Protein AF-A0AAN9EH07-F1 (afdb_monomer_lite)

Organism: Crotalaria pallida (NCBI:txid3830)

pLDDT: mean 83.97, std 10.01, range [44.19, 95.25]

Structure (mmCIF, N/CA/C/O backbone):
data_AF-A0AAN9EH07-F1
#
_entry.id   AF-A0AAN9EH07-F1
#
loop_
_atom_site.group_PDB
_atom_site.id
_atom_site.type_symbol
_atom_site.label_atom_id
_atom_site.label_alt_id
_atom_site.label_comp_id
_atom_site.label_asym_id
_atom_site.label_entity_id
_atom_site.label_seq_id
_atom_site.pdbx_PDB_ins_code
_atom_site.Cartn_x
_atom_site.Cartn_y
_atom_site.Cartn_z
_atom_site.occupancy
_atom_site.B_iso_or_equiv
_atom_site.auth_seq_id
_atom_site.auth_comp_id
_atom_site.auth_asym_id
_atom_site.auth_atom_id
_atom_site.pdbx_PDB_model_num
ATOM 1 N N . MET A 1 1 ? 13.421 -24.905 17.258 1.00 62.62 1 MET A N 1
ATOM 2 C CA . MET A 1 1 ? 14.626 -24.460 16.518 1.00 62.62 1 MET A CA 1
ATOM 3 C C . MET A 1 1 ? 14.348 -23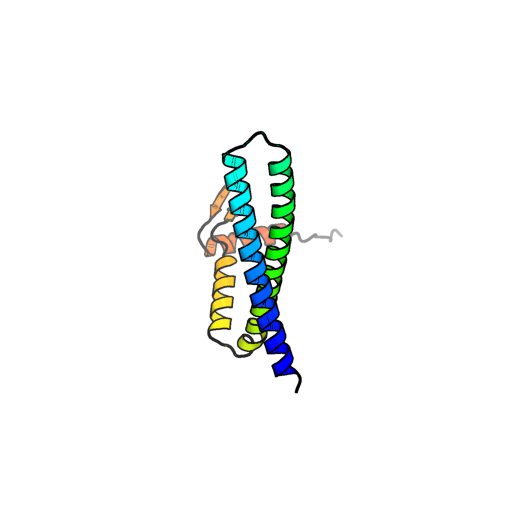.889 15.110 1.00 62.62 1 MET A C 1
ATOM 5 O O . MET A 1 1 ? 15.298 -23.597 14.405 1.00 62.62 1 MET A O 1
ATOM 9 N N . LEU A 1 2 ? 13.093 -23.605 14.712 1.00 70.88 2 LEU A N 1
ATOM 10 C CA . LEU A 1 2 ? 12.773 -23.083 13.361 1.00 70.88 2 LEU A CA 1
ATOM 11 C C . LEU A 1 2 ? 12.552 -21.559 13.276 1.00 70.88 2 LEU A C 1
ATOM 13 O O . LEU A 1 2 ? 12.548 -20.998 12.186 1.00 70.88 2 LEU A O 1
ATOM 17 N N . LYS A 1 3 ? 12.400 -20.856 14.408 1.00 71.44 3 LYS A N 1
ATOM 18 C CA . LYS A 1 3 ? 12.102 -19.409 14.411 1.00 71.44 3 LYS A CA 1
ATOM 19 C C . LYS A 1 3 ? 13.230 -18.543 13.829 1.00 71.44 3 LYS A C 1
ATOM 21 O O . LYS A 1 3 ? 12.945 -17.570 13.142 1.00 71.44 3 LYS A O 1
ATOM 26 N N . GLN A 1 4 ? 14.492 -18.880 14.101 1.00 73.62 4 GLN A N 1
ATOM 27 C CA . GLN A 1 4 ? 15.648 -18.088 13.653 1.00 73.62 4 GLN A CA 1
ATOM 28 C C . GLN A 1 4 ? 15.873 -18.175 12.127 1.00 73.62 4 GLN A C 1
ATOM 30 O O . GLN A 1 4 ? 15.953 -17.119 11.498 1.00 73.62 4 GLN A O 1
ATOM 35 N N . PRO A 1 5 ? 15.868 -19.372 11.501 1.00 75.31 5 PRO A N 1
ATOM 36 C CA . PRO A 1 5 ? 15.942 -19.496 10.043 1.00 75.31 5 PRO A CA 1
ATOM 37 C C . PRO A 1 5 ? 14.803 -18.772 9.315 1.00 75.31 5 PRO A C 1
ATOM 39 O O . PRO A 1 5 ? 15.046 -18.041 8.360 1.00 75.31 5 PRO A O 1
ATOM 42 N N . LEU A 1 6 ? 13.564 -18.903 9.803 1.00 67.44 6 LEU A N 1
ATOM 43 C CA . LEU A 1 6 ? 12.392 -18.265 9.191 1.00 67.44 6 LEU A CA 1
ATOM 44 C C . LEU A 1 6 ? 12.454 -16.732 9.260 1.00 67.44 6 LEU A C 1
ATOM 46 O O . LEU A 1 6 ? 12.083 -16.051 8.307 1.00 67.44 6 LEU A O 1
ATOM 50 N N . LYS A 1 7 ? 12.971 -16.176 10.362 1.00 73.31 7 LYS A N 1
ATOM 51 C CA . LYS A 1 7 ? 13.168 -14.728 10.506 1.00 73.31 7 LYS A CA 1
ATOM 52 C C . LYS A 1 7 ? 14.227 -14.198 9.534 1.00 73.31 7 LYS A C 1
ATOM 54 O O . LYS A 1 7 ? 14.053 -13.119 8.971 1.00 73.31 7 LYS A O 1
ATOM 59 N N . GLN A 1 8 ? 15.304 -14.955 9.322 1.00 72.00 8 GLN A N 1
ATOM 60 C CA . GLN A 1 8 ? 16.354 -14.603 8.363 1.00 72.00 8 GLN A CA 1
ATOM 61 C C . GLN A 1 8 ? 15.849 -14.668 6.918 1.00 72.00 8 GLN A C 1
ATOM 63 O O . GLN A 1 8 ? 16.121 -13.746 6.152 1.00 72.00 8 GLN A O 1
ATOM 68 N N . LEU A 1 9 ? 15.071 -15.697 6.568 1.00 70.69 9 LEU A N 1
ATOM 69 C CA . LEU A 1 9 ? 14.447 -15.828 5.247 1.00 70.69 9 LEU A CA 1
ATOM 70 C C . LEU A 1 9 ? 13.486 -14.667 4.962 1.00 70.69 9 LEU A C 1
ATOM 72 O O . LEU A 1 9 ? 13.663 -13.971 3.972 1.00 70.69 9 LEU A O 1
ATOM 76 N N . ASN A 1 10 ? 12.569 -14.359 5.883 1.00 71.88 10 ASN A N 1
ATOM 77 C CA . ASN A 1 10 ? 11.620 -13.248 5.726 1.00 71.88 10 ASN A CA 1
ATOM 78 C C . ASN A 1 10 ? 12.324 -11.873 5.652 1.00 71.88 10 ASN A C 1
ATOM 80 O O . ASN A 1 10 ? 11.917 -10.973 4.915 1.00 71.88 10 ASN A O 1
ATOM 84 N N . SER A 1 11 ? 13.419 -11.686 6.399 1.00 75.25 11 SER A N 1
ATOM 85 C CA . SER A 1 11 ? 14.218 -10.460 6.292 1.00 75.25 11 SER A CA 1
ATOM 86 C C . SER A 1 11 ? 14.872 -10.321 4.919 1.00 75.25 11 SER A C 1
ATOM 88 O O . SER A 1 11 ? 14.876 -9.216 4.381 1.00 75.25 11 SER A O 1
ATOM 90 N N . ARG A 1 12 ? 15.423 -11.411 4.371 1.00 79.81 12 ARG A N 1
ATOM 91 C CA . ARG A 1 12 ? 16.052 -11.419 3.044 1.00 79.81 12 ARG A CA 1
ATOM 92 C C . ARG A 1 12 ? 15.016 -11.200 1.949 1.00 79.81 12 ARG A C 1
ATOM 94 O O . ARG A 1 12 ? 15.133 -10.224 1.227 1.00 79.81 12 ARG A O 1
ATOM 101 N N . GLU A 1 13 ? 13.934 -11.975 1.939 1.00 78.50 13 GLU A N 1
ATOM 102 C CA . GLU A 1 13 ? 12.853 -11.851 0.950 1.00 78.50 13 GLU A CA 1
ATOM 103 C C . GLU A 1 13 ? 12.252 -10.441 0.891 1.00 78.50 13 GLU A C 1
ATOM 105 O O . GLU A 1 13 ? 11.971 -9.920 -0.187 1.00 78.50 13 GLU A O 1
ATOM 110 N N . TYR A 1 14 ? 12.076 -9.786 2.043 1.00 81.31 14 TYR A N 1
ATOM 111 C CA . TYR A 1 14 ? 11.604 -8.404 2.071 1.00 81.31 14 TYR A CA 1
ATOM 112 C C . TYR A 1 14 ? 12.616 -7.423 1.477 1.00 81.31 14 TYR A C 1
ATOM 114 O O . TYR A 1 14 ? 12.232 -6.564 0.686 1.00 81.31 14 TYR A O 1
ATOM 122 N N . VAL A 1 15 ? 13.888 -7.525 1.872 1.00 83.44 15 VAL A N 1
ATOM 123 C CA . VAL A 1 15 ? 14.951 -6.656 1.349 1.00 83.44 15 VAL A CA 1
ATOM 124 C C . VAL A 1 15 ? 15.093 -6.856 -0.157 1.00 83.44 15 VAL A C 1
ATOM 126 O O . VAL A 1 15 ? 15.127 -5.878 -0.897 1.00 83.44 15 VAL A O 1
ATOM 129 N N . ASP A 1 16 ? 15.061 -8.101 -0.618 1.00 86.00 16 ASP A N 1
ATOM 130 C CA . ASP A 1 16 ? 15.147 -8.457 -2.030 1.00 86.00 16 ASP A CA 1
ATOM 131 C C . ASP A 1 16 ? 13.944 -7.916 -2.817 1.00 86.00 16 ASP A C 1
ATOM 133 O O . ASP A 1 16 ? 14.122 -7.302 -3.868 1.00 86.00 16 ASP A O 1
ATOM 137 N N . SER A 1 17 ? 12.722 -8.036 -2.281 1.00 83.81 17 SER A N 1
ATOM 138 C CA . SER A 1 17 ? 11.521 -7.495 -2.931 1.00 83.81 17 SER A CA 1
ATOM 139 C C . SER A 1 17 ? 11.534 -5.967 -3.021 1.00 83.81 17 SER A C 1
ATOM 141 O O . SER A 1 17 ? 11.081 -5.426 -4.029 1.00 83.81 17 SER A O 1
ATOM 143 N N . VAL A 1 18 ? 12.019 -5.268 -1.990 1.00 86.50 18 VAL A N 1
ATOM 144 C CA . VAL A 1 18 ? 12.125 -3.799 -1.994 1.00 86.50 18 VAL A CA 1
ATOM 145 C C . VAL A 1 18 ? 13.225 -3.341 -2.951 1.00 86.50 18 VAL A C 1
ATOM 147 O O . VAL A 1 18 ? 13.018 -2.404 -3.719 1.00 86.50 18 VAL A O 1
ATOM 150 N N . ASN A 1 19 ? 14.371 -4.022 -2.960 1.00 88.62 19 ASN A N 1
ATOM 151 C CA . ASN A 1 19 ? 15.455 -3.729 -3.895 1.00 88.62 19 ASN A CA 1
ATOM 152 C C . ASN A 1 19 ? 15.001 -3.932 -5.345 1.00 88.62 19 ASN A C 1
ATOM 154 O O . ASN A 1 19 ? 15.253 -3.080 -6.193 1.00 88.62 19 ASN A O 1
ATOM 158 N N . GLN A 1 20 ? 14.276 -5.018 -5.627 1.00 88.12 20 GLN A N 1
ATOM 159 C CA . GLN A 1 20 ? 13.736 -5.292 -6.956 1.00 88.12 20 GLN A CA 1
ATOM 160 C C . GLN A 1 20 ? 12.724 -4.224 -7.401 1.00 88.12 20 GLN A C 1
ATOM 162 O O . GLN A 1 20 ? 12.778 -3.773 -8.543 1.00 88.12 20 GLN A O 1
ATOM 167 N N . GLU A 1 21 ? 11.825 -3.789 -6.513 1.00 91.94 21 GLU A N 1
ATOM 168 C CA . GLU A 1 21 ? 10.897 -2.683 -6.788 1.00 91.94 21 GLU A CA 1
ATOM 169 C C . GLU A 1 21 ? 11.654 -1.394 -7.145 1.00 91.94 21 GLU A C 1
ATOM 171 O O . GLU A 1 21 ? 11.343 -0.746 -8.144 1.00 91.94 21 GLU A O 1
ATOM 176 N N . GLN A 1 22 ? 12.678 -1.040 -6.363 1.00 90.69 22 GLN A N 1
ATOM 177 C CA . GLN A 1 22 ? 13.476 0.166 -6.589 1.00 90.69 22 GLN A CA 1
ATOM 178 C C . GLN A 1 22 ? 14.263 0.120 -7.900 1.00 90.69 22 GLN A C 1
ATOM 180 O O . GLN A 1 22 ? 14.371 1.141 -8.578 1.00 90.69 22 GLN A O 1
ATOM 185 N N . LEU A 1 23 ? 14.813 -1.041 -8.262 1.00 92.88 23 LEU A N 1
ATOM 186 C CA . LEU A 1 23 ? 15.510 -1.230 -9.534 1.00 92.88 23 LEU A CA 1
ATOM 187 C C . LEU A 1 23 ? 14.552 -1.047 -10.714 1.00 92.88 23 LEU A C 1
ATOM 189 O O . LEU A 1 23 ? 14.813 -0.217 -11.580 1.00 92.88 23 LEU A O 1
ATOM 193 N N . LEU A 1 24 ? 13.405 -1.732 -10.694 1.00 93.12 24 LEU A N 1
ATOM 194 C CA . LEU A 1 24 ? 12.394 -1.622 -11.751 1.00 93.12 24 LEU A CA 1
ATOM 195 C C . LEU A 1 24 ? 11.841 -0.201 -11.877 1.00 93.12 24 LEU A C 1
ATOM 197 O O . LEU A 1 24 ? 11.566 0.259 -12.981 1.00 93.12 24 LEU A O 1
ATOM 201 N N . ARG A 1 25 ? 11.709 0.519 -10.758 1.00 93.38 25 ARG A N 1
ATOM 202 C CA . ARG A 1 25 ? 11.314 1.928 -10.774 1.00 93.38 25 ARG A CA 1
ATOM 203 C C . ARG A 1 25 ? 12.342 2.797 -11.497 1.00 93.38 25 ARG A C 1
ATOM 205 O O . ARG A 1 25 ? 11.959 3.583 -12.352 1.00 93.38 25 ARG A O 1
ATOM 212 N N . LYS A 1 26 ? 13.633 2.632 -11.190 1.00 94.69 26 LYS A N 1
ATOM 213 C CA . LYS A 1 26 ? 14.710 3.376 -11.866 1.00 94.69 26 LYS A CA 1
ATOM 214 C C . LYS A 1 26 ? 14.755 3.081 -13.366 1.00 94.69 26 LYS A C 1
ATOM 216 O O . LYS A 1 26 ? 14.972 3.992 -14.157 1.00 94.69 26 LYS A O 1
ATOM 221 N N . GLU A 1 27 ? 14.546 1.826 -13.755 1.00 92.75 27 GLU A N 1
ATOM 222 C CA . GLU A 1 27 ? 14.477 1.431 -15.167 1.00 92.75 27 GLU A CA 1
ATOM 223 C C . GLU A 1 27 ? 13.266 2.047 -15.877 1.00 92.75 27 GLU A C 1
ATOM 225 O O . GLU A 1 27 ? 13.393 2.527 -17.003 1.00 92.75 27 GLU A O 1
ATOM 230 N N . LEU A 1 28 ? 12.105 2.088 -15.216 1.00 93.94 28 LEU A N 1
ATOM 231 C CA . LEU A 1 28 ? 10.910 2.739 -15.747 1.00 93.94 28 LEU A CA 1
ATOM 232 C C . LEU A 1 28 ? 11.115 4.254 -15.903 1.00 93.94 28 LEU A C 1
ATOM 234 O O . LEU A 1 28 ? 10.789 4.799 -16.953 1.00 93.94 28 LEU A O 1
ATOM 238 N N . ASP A 1 29 ? 11.710 4.913 -14.904 1.00 94.50 29 ASP A N 1
ATOM 239 C CA . ASP A 1 29 ? 12.040 6.343 -14.953 1.00 94.50 29 ASP A CA 1
ATOM 240 C C . ASP A 1 29 ? 12.989 6.650 -16.128 1.00 94.50 29 ASP A C 1
ATOM 242 O O . ASP A 1 29 ? 12.817 7.644 -16.838 1.00 94.50 29 ASP A O 1
ATOM 246 N N . TYR A 1 30 ? 13.959 5.763 -16.380 1.00 94.44 30 TYR A N 1
ATOM 247 C CA . TYR A 1 30 ? 14.850 5.865 -17.533 1.00 94.44 30 TYR A CA 1
ATOM 248 C C . TYR A 1 30 ? 14.084 5.744 -18.859 1.00 94.44 30 TYR A C 1
ATOM 250 O O . TYR A 1 30 ? 14.207 6.620 -19.714 1.00 94.44 30 TYR A O 1
ATOM 258 N N . ILE A 1 31 ? 13.238 4.724 -19.027 1.00 91.88 31 ILE A N 1
ATOM 259 C CA . ILE A 1 31 ? 12.438 4.556 -20.254 1.00 91.88 31 ILE A CA 1
ATOM 260 C C . ILE A 1 31 ? 11.504 5.751 -20.474 1.00 91.88 31 ILE A C 1
ATOM 262 O O . ILE A 1 31 ? 11.380 6.227 -21.602 1.00 91.88 31 ILE A O 1
ATOM 266 N N . GLN A 1 32 ? 10.902 6.283 -19.410 1.00 91.19 32 GLN A N 1
ATOM 267 C CA . GLN A 1 32 ? 10.059 7.472 -19.499 1.00 91.19 32 GLN A CA 1
ATOM 268 C C . GLN A 1 32 ? 10.847 8.687 -20.000 1.00 91.19 32 GLN A C 1
ATOM 270 O O . GLN A 1 32 ? 10.344 9.467 -20.811 1.00 91.19 32 GLN A O 1
ATOM 275 N N . SER A 1 33 ? 12.095 8.841 -19.546 1.00 93.88 33 SER A N 1
ATOM 276 C CA . SER A 1 33 ? 12.982 9.901 -20.026 1.00 93.88 33 SER A CA 1
ATOM 277 C C . SER A 1 33 ? 13.314 9.749 -21.516 1.00 93.88 33 SER A C 1
ATOM 279 O O . SER A 1 33 ? 13.288 10.738 -22.244 1.00 93.88 33 SER A O 1
ATOM 281 N N . GLU A 1 34 ? 13.508 8.519 -22.000 1.00 92.12 34 GLU A N 1
ATOM 282 C CA . GLU A 1 34 ? 13.739 8.230 -23.421 1.00 92.12 34 GLU A CA 1
ATOM 283 C C . GLU A 1 34 ? 12.488 8.495 -24.278 1.00 92.12 34 GLU A C 1
ATOM 285 O O . GLU A 1 34 ? 12.594 9.037 -25.379 1.00 92.12 34 GLU A O 1
ATOM 290 N N . ILE A 1 35 ? 11.288 8.190 -23.769 1.00 91.19 35 ILE A N 1
ATOM 291 C CA . ILE A 1 35 ? 10.017 8.503 -24.450 1.00 91.19 35 ILE A CA 1
ATOM 292 C C . ILE A 1 35 ? 9.821 10.010 -24.587 1.00 91.19 35 ILE A C 1
ATOM 294 O O . ILE A 1 35 ? 9.410 10.472 -25.650 1.00 91.19 35 ILE A O 1
ATOM 298 N N . ASN A 1 36 ? 10.170 10.790 -23.561 1.00 91.19 36 ASN A N 1
ATOM 299 C CA . ASN A 1 36 ? 10.102 12.251 -23.639 1.00 91.19 36 ASN A CA 1
ATOM 300 C C . ASN A 1 36 ? 10.993 12.810 -24.764 1.00 91.19 36 ASN A C 1
ATOM 302 O O . ASN A 1 36 ? 10.658 13.833 -25.358 1.00 91.19 36 ASN A O 1
ATOM 306 N N . LEU A 1 37 ? 12.106 12.135 -25.078 1.00 90.94 37 LEU A N 1
ATOM 307 C CA . LEU A 1 37 ? 13.004 12.498 -26.179 1.00 90.94 37 LEU A CA 1
ATOM 308 C C . LEU A 1 37 ? 12.511 11.986 -27.541 1.00 90.94 37 LEU A C 1
ATOM 310 O O . LEU A 1 37 ? 12.790 12.610 -28.566 1.00 90.94 37 LEU A O 1
ATOM 314 N N . ARG A 1 38 ? 11.795 10.854 -27.577 1.00 91.44 38 ARG A N 1
ATOM 315 C CA . ARG A 1 38 ? 11.294 10.215 -28.809 1.00 91.44 38 ARG A CA 1
ATOM 316 C C . ARG A 1 38 ? 9.822 9.782 -28.676 1.00 91.44 38 ARG A C 1
ATOM 318 O O . ARG A 1 38 ? 9.531 8.584 -28.666 1.00 91.44 38 ARG A O 1
ATOM 325 N N . PRO A 1 39 ? 8.865 10.730 -28.670 1.00 87.81 39 PRO A N 1
ATOM 326 C CA . PRO A 1 39 ? 7.466 10.444 -28.326 1.00 87.81 39 PRO A CA 1
ATOM 327 C C . PRO A 1 39 ? 6.683 9.650 -29.376 1.00 87.81 39 PRO A C 1
ATOM 329 O O . PRO A 1 39 ? 5.554 9.250 -29.121 1.00 87.81 39 PRO A O 1
ATOM 332 N N . GLN A 1 40 ? 7.234 9.443 -30.573 1.00 91.50 40 GLN A N 1
ATOM 333 C CA . GLN A 1 40 ? 6.571 8.687 -31.641 1.00 91.50 40 GLN A CA 1
ATOM 334 C C . GLN A 1 40 ? 7.168 7.294 -31.860 1.00 91.50 40 GLN A C 1
ATOM 336 O O . GLN A 1 40 ? 6.735 6.598 -32.771 1.00 91.50 40 GLN A O 1
ATOM 341 N N . ASP A 1 41 ? 8.150 6.868 -31.056 1.00 92.44 41 ASP A N 1
ATOM 342 C CA . ASP A 1 41 ? 8.767 5.549 -31.210 1.00 92.44 41 ASP A CA 1
ATOM 343 C C . ASP A 1 41 ? 7.867 4.452 -30.603 1.00 92.44 41 ASP A C 1
ATOM 345 O O . ASP A 1 41 ? 7.781 4.332 -29.374 1.00 92.44 41 ASP A O 1
ATOM 349 N N . PRO A 1 42 ? 7.199 3.613 -31.417 1.00 89.62 42 PRO A N 1
ATOM 350 C CA . PRO A 1 42 ? 6.283 2.596 -30.908 1.00 89.62 42 PRO A CA 1
ATOM 351 C C . PRO A 1 42 ? 6.999 1.501 -30.101 1.00 89.62 42 PRO A C 1
ATOM 353 O O . PRO A 1 42 ? 6.379 0.865 -29.248 1.00 89.62 42 PRO A O 1
ATOM 356 N N . ILE A 1 43 ? 8.300 1.285 -30.327 1.00 92.88 43 ILE A N 1
ATOM 357 C CA . ILE A 1 43 ? 9.088 0.270 -29.619 1.00 92.88 43 ILE A CA 1
ATOM 358 C C . ILE A 1 43 ? 9.331 0.714 -28.176 1.00 92.88 43 ILE A C 1
ATOM 360 O O . ILE A 1 43 ? 9.238 -0.107 -27.261 1.00 92.88 43 ILE A O 1
ATOM 364 N N . LEU A 1 44 ? 9.606 2.004 -27.951 1.00 90.00 44 LEU A N 1
ATOM 365 C CA . LEU A 1 44 ? 9.773 2.554 -26.603 1.00 90.00 44 LEU A CA 1
ATOM 366 C C . LEU A 1 44 ? 8.479 2.452 -25.789 1.00 90.00 44 LEU A C 1
ATOM 368 O O . LEU A 1 44 ? 8.520 1.981 -24.657 1.00 90.00 44 LEU A O 1
ATOM 372 N N . HIS A 1 45 ? 7.331 2.772 -26.389 1.00 89.75 45 HIS A N 1
ATOM 373 C CA . HIS A 1 45 ? 6.027 2.641 -25.726 1.00 89.75 45 HIS A CA 1
ATOM 374 C C . HIS A 1 45 ? 5.680 1.184 -25.392 1.00 89.75 45 HIS A C 1
ATOM 376 O O . HIS A 1 45 ? 5.084 0.902 -24.352 1.00 89.75 45 HIS A O 1
ATOM 382 N N . GLN A 1 46 ? 6.053 0.227 -26.249 1.00 93.44 46 GLN A N 1
ATOM 383 C CA . GLN A 1 46 ? 5.858 -1.189 -25.937 1.00 93.44 46 GLN A CA 1
ATOM 384 C C . GLN A 1 46 ? 6.754 -1.635 -24.772 1.00 93.44 46 GLN A C 1
ATOM 386 O O . GLN A 1 46 ? 6.282 -2.303 -23.852 1.00 93.44 46 GLN A O 1
ATOM 391 N N . LYS A 1 47 ? 8.028 -1.218 -24.770 1.00 91.94 47 LYS A N 1
ATOM 392 C CA . LYS A 1 47 ? 8.962 -1.492 -23.666 1.00 91.94 47 LYS A CA 1
ATOM 393 C C . LYS A 1 47 ? 8.497 -0.881 -22.346 1.00 91.94 47 LYS A C 1
ATOM 395 O O . LYS A 1 47 ? 8.617 -1.530 -21.310 1.00 91.94 47 LYS A O 1
ATOM 400 N N . GLU A 1 48 ? 7.957 0.334 -22.381 1.00 93.31 48 GLU A N 1
ATOM 401 C CA . GLU A 1 48 ? 7.383 1.012 -21.218 1.00 93.31 48 GLU A CA 1
ATOM 402 C C . GLU A 1 48 ? 6.225 0.210 -20.634 1.00 93.31 48 GLU A C 1
ATOM 404 O O . GLU A 1 48 ? 6.241 -0.093 -19.444 1.00 93.31 48 GLU A O 1
ATOM 409 N N . LYS A 1 49 ? 5.263 -0.210 -21.466 1.00 93.69 49 LYS A N 1
ATOM 410 C CA . LYS A 1 49 ? 4.140 -1.046 -21.019 1.00 93.69 49 LYS A CA 1
ATOM 411 C C . LYS A 1 49 ? 4.631 -2.321 -20.342 1.00 93.69 49 LYS A C 1
ATOM 413 O O . LYS A 1 49 ? 4.201 -2.628 -19.230 1.00 93.69 49 LYS A O 1
ATOM 418 N N . ASP A 1 50 ? 5.553 -3.040 -20.977 1.00 94.12 50 ASP A N 1
ATOM 419 C CA . ASP A 1 50 ? 6.088 -4.291 -20.436 1.00 94.12 50 ASP A CA 1
ATOM 420 C C . ASP A 1 50 ? 6.822 -4.071 -19.102 1.00 94.12 50 ASP A C 1
ATOM 422 O O . ASP A 1 50 ? 6.635 -4.845 -18.157 1.00 94.12 50 ASP A O 1
ATOM 426 N N . MET A 1 51 ? 7.627 -3.007 -18.990 1.00 92.62 51 MET A N 1
ATOM 427 C CA . MET A 1 51 ? 8.291 -2.647 -17.733 1.00 92.62 51 MET A CA 1
ATOM 428 C C . MET A 1 51 ? 7.306 -2.217 -16.657 1.00 92.62 51 MET A C 1
ATOM 430 O O . MET A 1 51 ? 7.424 -2.655 -15.512 1.00 92.62 51 MET A O 1
ATOM 434 N N . TYR A 1 52 ? 6.299 -1.431 -17.016 1.00 93.88 52 TYR A N 1
ATOM 435 C CA . TYR A 1 52 ? 5.260 -0.991 -16.100 1.00 93.88 52 TYR A CA 1
ATOM 436 C C . TYR A 1 52 ? 4.510 -2.184 -15.497 1.00 93.88 52 TYR A C 1
ATOM 438 O O . TYR A 1 52 ? 4.330 -2.252 -14.280 1.00 93.88 52 TYR A O 1
ATOM 446 N N . PHE A 1 53 ? 4.164 -3.194 -16.303 1.00 95.25 53 PHE A N 1
ATOM 447 C CA . PHE A 1 53 ? 3.563 -4.432 -15.795 1.00 95.25 53 PHE A CA 1
ATOM 448 C C . PHE A 1 53 ? 4.471 -5.172 -14.805 1.00 95.25 53 PHE A C 1
ATOM 450 O O . PHE A 1 53 ? 3.998 -5.658 -13.771 1.00 95.25 53 PHE A O 1
ATOM 457 N N . ARG A 1 54 ? 5.779 -5.253 -15.079 1.00 93.19 54 ARG A N 1
ATOM 458 C CA . ARG A 1 54 ? 6.746 -5.882 -14.160 1.00 93.19 54 ARG A CA 1
ATOM 459 C C . ARG A 1 54 ? 6.884 -5.099 -12.860 1.00 93.19 54 ARG A C 1
ATOM 461 O O . ARG A 1 54 ? 6.876 -5.708 -11.789 1.00 93.19 54 ARG A O 1
ATOM 468 N N . TYR A 1 55 ? 6.952 -3.773 -12.947 1.00 94.00 55 TYR A N 1
ATOM 469 C CA . TYR A 1 55 ? 6.987 -2.885 -11.791 1.00 94.00 55 TYR A CA 1
ATOM 470 C C . TYR A 1 55 ? 5.737 -3.056 -10.923 1.00 94.00 55 TYR A C 1
ATOM 472 O O . TYR A 1 55 ? 5.856 -3.316 -9.727 1.00 94.00 55 TYR A O 1
ATOM 480 N N . LEU A 1 56 ? 4.5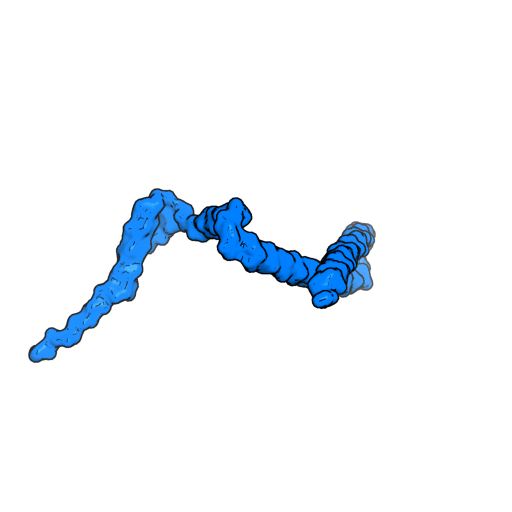39 -3.027 -11.518 1.00 94.19 56 LEU A N 1
ATOM 481 C CA . LEU A 1 56 ? 3.287 -3.247 -10.789 1.00 94.19 56 LEU A CA 1
ATOM 482 C C . LEU A 1 56 ? 3.253 -4.607 -10.088 1.00 94.19 56 LEU A C 1
ATOM 484 O O . LEU A 1 56 ? 2.778 -4.713 -8.956 1.00 94.19 56 LEU A O 1
ATOM 488 N N . LYS A 1 57 ? 3.768 -5.661 -10.730 1.00 93.81 57 LYS A N 1
ATOM 489 C CA . LYS A 1 57 ? 3.869 -6.985 -10.107 1.00 93.81 57 LYS A CA 1
ATOM 490 C C . LYS A 1 57 ? 4.792 -6.965 -8.883 1.00 93.81 57 LYS A C 1
ATOM 492 O O . LYS A 1 57 ? 4.422 -7.516 -7.846 1.00 93.81 57 LYS A O 1
ATOM 497 N N . ALA A 1 58 ? 5.958 -6.324 -8.983 1.00 91.50 58 ALA A N 1
ATOM 498 C CA . ALA A 1 58 ? 6.899 -6.192 -7.870 1.00 91.50 58 ALA A CA 1
ATOM 499 C C . ALA A 1 58 ? 6.322 -5.348 -6.721 1.00 91.50 58 ALA A C 1
ATOM 501 O O . ALA A 1 58 ? 6.409 -5.755 -5.564 1.00 91.50 58 ALA A O 1
ATOM 502 N N . LEU A 1 59 ? 5.649 -4.241 -7.043 1.00 90.88 59 LEU A N 1
ATOM 503 C CA . LEU A 1 59 ? 4.966 -3.379 -6.080 1.00 90.88 59 LEU A CA 1
ATOM 504 C C . LEU A 1 59 ? 3.848 -4.126 -5.339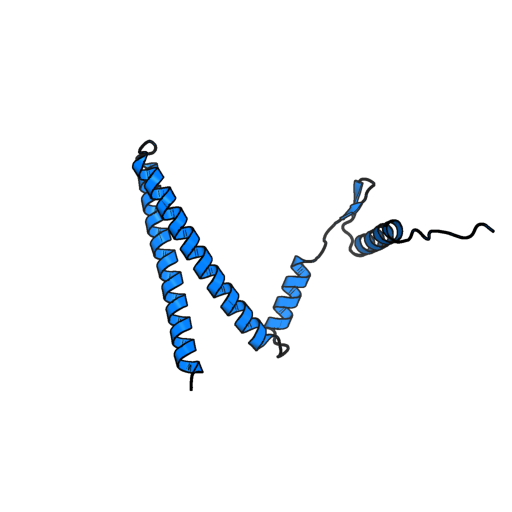 1.00 90.88 59 LEU A C 1
ATOM 506 O O . LEU A 1 59 ? 3.730 -4.055 -4.119 1.00 90.88 59 LEU A O 1
ATOM 510 N N . ASN A 1 60 ? 3.030 -4.897 -6.056 1.00 92.19 60 ASN A N 1
ATOM 511 C CA . ASN A 1 60 ? 1.993 -5.713 -5.423 1.00 92.19 60 ASN A CA 1
ATOM 512 C C . ASN A 1 60 ? 2.591 -6.750 -4.460 1.00 92.19 60 ASN A C 1
ATOM 514 O O . ASN A 1 60 ? 2.029 -6.990 -3.387 1.00 92.19 60 ASN A O 1
ATOM 518 N N . ASN A 1 61 ? 3.740 -7.333 -4.811 1.00 89.12 61 ASN A N 1
ATOM 519 C CA . ASN A 1 61 ? 4.459 -8.244 -3.929 1.00 89.12 61 ASN A CA 1
ATOM 520 C C . ASN A 1 61 ? 4.985 -7.531 -2.673 1.00 89.12 61 ASN A C 1
ATOM 522 O O . ASN A 1 61 ? 4.729 -7.998 -1.561 1.00 89.12 61 ASN A O 1
ATOM 526 N N . SER A 1 62 ? 5.639 -6.372 -2.821 1.00 88.31 62 SER A N 1
ATOM 527 C CA . SER A 1 62 ? 6.166 -5.607 -1.682 1.00 88.31 62 SER A CA 1
ATOM 528 C C . SER A 1 62 ? 5.043 -5.172 -0.731 1.00 88.31 62 SER A C 1
ATOM 530 O O . SER A 1 62 ? 5.139 -5.370 0.484 1.00 88.31 62 SER A O 1
ATOM 532 N N . ILE A 1 63 ? 3.911 -4.709 -1.274 1.00 88.31 63 ILE A N 1
ATOM 533 C CA . ILE A 1 63 ? 2.698 -4.387 -0.509 1.00 88.31 63 ILE A CA 1
ATOM 534 C C . ILE A 1 63 ? 2.158 -5.615 0.234 1.00 88.31 63 ILE A C 1
ATOM 536 O O . ILE A 1 63 ? 1.757 -5.502 1.396 1.00 88.31 63 ILE A O 1
ATOM 540 N N . SER A 1 64 ? 2.118 -6.786 -0.407 1.00 88.81 64 SER A N 1
ATOM 541 C CA . SER A 1 64 ? 1.652 -8.026 0.226 1.00 88.81 64 SER A CA 1
ATOM 542 C C . SER A 1 64 ? 2.511 -8.392 1.441 1.00 88.81 64 SER A C 1
ATOM 544 O O . SER A 1 64 ? 1.979 -8.632 2.528 1.00 88.81 64 SER A O 1
ATOM 546 N N . ILE A 1 65 ? 3.838 -8.329 1.300 1.00 87.56 65 ILE A N 1
ATOM 547 C CA . ILE A 1 65 ? 4.779 -8.596 2.396 1.00 87.56 65 ILE A CA 1
ATOM 548 C C . ILE A 1 65 ? 4.595 -7.575 3.529 1.00 87.56 65 ILE A C 1
ATOM 550 O O . ILE A 1 65 ? 4.550 -7.941 4.706 1.00 87.56 65 ILE A O 1
ATOM 554 N N . LEU A 1 66 ? 4.424 -6.289 3.202 1.00 85.88 66 LEU A N 1
ATOM 555 C CA . LEU A 1 66 ? 4.154 -5.246 4.197 1.00 85.88 66 LEU A CA 1
ATOM 556 C C . LEU A 1 66 ? 2.857 -5.510 4.972 1.00 85.88 66 LEU A C 1
ATOM 558 O O . LEU A 1 66 ? 2.839 -5.381 6.199 1.00 85.88 66 LEU A O 1
ATOM 562 N N . LYS A 1 67 ? 1.788 -5.932 4.286 1.00 86.44 67 LYS A N 1
ATOM 563 C CA . LYS A 1 67 ? 0.520 -6.319 4.926 1.00 86.44 67 LYS A CA 1
ATOM 564 C C . LYS A 1 67 ? 0.705 -7.503 5.874 1.00 86.44 67 LYS A C 1
ATOM 566 O O . LYS A 1 67 ? 0.170 -7.475 6.982 1.00 86.44 67 LYS A O 1
ATOM 571 N N . GLN A 1 68 ? 1.474 -8.517 5.476 1.00 86.25 68 GLN A N 1
ATOM 572 C CA . GLN A 1 68 ? 1.774 -9.666 6.333 1.00 86.25 68 GLN A CA 1
ATOM 573 C C . GLN A 1 68 ? 2.524 -9.241 7.600 1.00 86.25 68 GLN A C 1
ATOM 575 O O . GLN A 1 68 ? 2.101 -9.590 8.700 1.00 86.25 68 GLN A O 1
ATOM 580 N N . LYS A 1 69 ? 3.565 -8.410 7.468 1.00 84.25 69 LYS A N 1
ATOM 581 C CA . LYS A 1 69 ? 4.325 -7.877 8.613 1.00 84.25 69 LYS A CA 1
ATOM 582 C C . LYS A 1 69 ? 3.474 -7.011 9.542 1.00 84.25 69 LYS A C 1
ATOM 584 O O . LYS A 1 69 ? 3.633 -7.072 10.758 1.00 84.25 69 LYS A O 1
ATOM 589 N N . ALA A 1 70 ? 2.572 -6.201 8.990 1.00 83.00 70 ALA A N 1
ATOM 590 C CA . ALA A 1 70 ? 1.641 -5.408 9.788 1.00 83.00 70 ALA A CA 1
ATOM 591 C C . ALA A 1 70 ? 0.667 -6.303 10.570 1.00 83.00 70 ALA A C 1
ATOM 593 O O . ALA A 1 70 ? 0.444 -6.072 11.756 1.00 83.00 70 ALA A O 1
ATOM 594 N N . LYS A 1 71 ? 0.134 -7.355 9.934 1.00 84.94 71 LYS A N 1
ATOM 595 C CA . LYS A 1 71 ? -0.724 -8.345 10.597 1.00 84.94 71 LYS A CA 1
ATOM 596 C C . LYS A 1 71 ? 0.027 -9.103 11.692 1.00 84.94 71 LYS A C 1
ATOM 598 O O . LYS A 1 71 ? -0.530 -9.305 12.763 1.00 84.94 71 LYS A O 1
ATOM 603 N N . GLU A 1 72 ? 1.275 -9.494 11.445 1.00 83.06 72 GLU A N 1
ATOM 604 C CA . GLU A 1 72 ? 2.128 -10.134 12.450 1.00 83.06 72 GLU A CA 1
ATOM 605 C C . GLU A 1 72 ? 2.297 -9.237 13.682 1.00 83.06 72 GLU A C 1
ATOM 607 O O . GLU A 1 72 ? 2.023 -9.683 14.795 1.00 83.06 72 GLU A O 1
ATOM 612 N N . ARG A 1 73 ? 2.670 -7.963 13.487 1.00 80.31 73 ARG A N 1
ATOM 613 C CA . ARG A 1 73 ? 2.777 -7.000 14.596 1.00 80.31 73 ARG A CA 1
ATOM 614 C C . ARG A 1 73 ? 1.457 -6.815 15.323 1.00 80.31 73 ARG A C 1
ATOM 616 O O . ARG A 1 73 ? 1.436 -6.820 16.544 1.00 80.31 73 ARG A O 1
ATOM 623 N N . TRP A 1 74 ? 0.354 -6.701 14.588 1.00 79.12 74 TRP A N 1
ATOM 624 C CA . TRP A 1 74 ? -0.971 -6.603 15.190 1.00 79.12 74 TRP A CA 1
ATOM 625 C C . TRP A 1 74 ? -1.299 -7.808 16.077 1.00 79.12 74 TRP A C 1
ATOM 627 O O . TRP A 1 74 ? -1.798 -7.616 17.174 1.00 79.12 74 TRP A O 1
ATOM 637 N N . VAL A 1 75 ? -1.001 -9.036 15.643 1.00 78.69 75 VAL A N 1
ATOM 638 C CA . VAL A 1 75 ? -1.222 -10.241 16.464 1.00 78.69 75 VAL A CA 1
ATOM 639 C C . VAL A 1 75 ? -0.310 -10.254 17.695 1.00 78.69 75 VAL A C 1
ATOM 641 O O . VAL A 1 75 ? -0.755 -10.612 18.776 1.00 78.69 75 VAL A O 1
ATOM 644 N N . GLN A 1 76 ? 0.955 -9.850 17.555 1.00 80.50 76 GLN A N 1
ATOM 645 C CA . GLN A 1 76 ? 1.912 -9.844 18.669 1.00 80.50 76 GLN A CA 1
ATOM 646 C C . GLN A 1 76 ? 1.602 -8.768 19.718 1.00 80.50 76 GLN A C 1
ATOM 648 O O . GLN A 1 76 ? 1.686 -9.025 20.915 1.00 80.50 76 GLN A O 1
ATOM 653 N N . GLU A 1 77 ? 1.267 -7.559 19.272 1.00 76.25 77 GLU A N 1
ATOM 654 C CA . GLU A 1 77 ? 1.108 -6.385 20.133 1.00 76.25 77 GLU A CA 1
ATOM 655 C C . GLU A 1 77 ? -0.359 -6.108 20.506 1.00 76.25 77 GLU A C 1
ATOM 657 O O . GLU A 1 77 ? -0.629 -5.413 21.488 1.00 76.25 77 GLU A O 1
ATOM 662 N N . GLY A 1 78 ? -1.312 -6.633 19.732 1.00 70.12 78 GLY A N 1
ATOM 663 C CA . GLY A 1 78 ? -2.751 -6.427 19.910 1.00 70.12 78 GLY A CA 1
ATOM 664 C C . GLY A 1 78 ? -3.311 -7.097 21.160 1.00 70.12 78 GLY A C 1
ATOM 665 O O . GLY A 1 78 ? -4.062 -6.465 21.896 1.00 70.12 78 GLY A O 1
ATOM 666 N N . ASP A 1 79 ? -2.882 -8.325 21.453 1.00 67.81 79 ASP A N 1
ATOM 667 C CA . ASP A 1 79 ? -3.357 -9.076 22.625 1.00 67.81 79 ASP A CA 1
ATOM 668 C C . ASP A 1 79 ? -2.810 -8.521 23.953 1.00 67.81 79 ASP A C 1
ATOM 670 O O . ASP A 1 79 ? -3.328 -8.830 25.024 1.00 67.81 79 ASP A O 1
ATOM 674 N N . GLN A 1 80 ? -1.779 -7.670 23.903 1.00 72.12 80 GLN A N 1
ATOM 675 C CA . GLN A 1 80 ? -1.116 -7.124 25.091 1.00 72.12 80 GLN A CA 1
ATOM 676 C C . GLN A 1 80 ? -1.598 -5.722 25.502 1.00 72.12 80 GLN A C 1
ATOM 678 O O . GLN A 1 80 ? -0.928 -5.073 26.303 1.00 72.12 80 GLN A O 1
ATOM 683 N N . ASN A 1 81 ? -2.727 -5.225 24.971 1.00 71.38 81 ASN A N 1
ATOM 684 C CA . ASN A 1 81 ? -3.235 -3.865 25.246 1.00 71.38 81 ASN A CA 1
ATOM 685 C C . ASN A 1 81 ? -2.151 -2.776 25.097 1.00 71.38 81 ASN A C 1
ATOM 687 O O . ASN A 1 81 ? -2.078 -1.811 25.859 1.00 71.38 81 ASN A O 1
ATOM 691 N N . THR A 1 82 ? -1.255 -2.946 24.126 1.00 80.06 82 THR A N 1
ATOM 692 C CA . THR A 1 82 ? -0.129 -2.030 23.931 1.00 80.06 82 THR A CA 1
ATOM 693 C C . THR A 1 82 ? -0.595 -0.657 23.437 1.00 80.06 82 THR A C 1
ATOM 695 O O . THR A 1 82 ? -1.687 -0.487 22.885 1.00 80.06 82 THR A O 1
ATOM 698 N N . ALA A 1 83 ? 0.270 0.355 23.554 1.00 82.25 83 ALA A N 1
ATOM 699 C CA . ALA A 1 83 ? 0.021 1.667 22.953 1.00 82.25 83 ALA A CA 1
ATOM 700 C C . ALA A 1 83 ? -0.252 1.569 21.437 1.00 82.25 83 ALA A C 1
ATOM 702 O O . ALA A 1 83 ? -1.065 2.327 20.906 1.00 82.25 83 ALA A O 1
ATOM 703 N N . TYR A 1 84 ? 0.371 0.605 20.746 1.00 77.50 84 TYR A N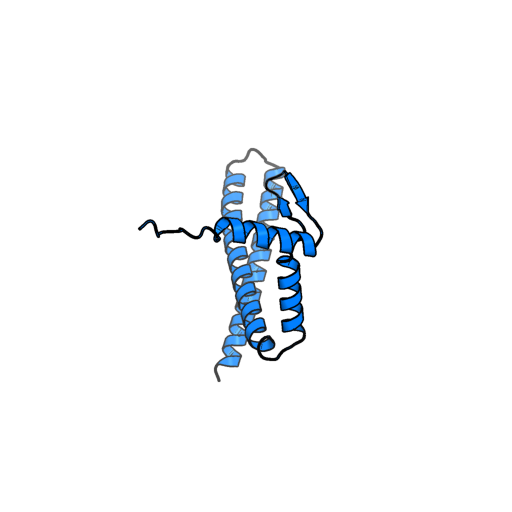 1
ATOM 704 C CA . TYR A 1 84 ? 0.113 0.319 19.335 1.00 77.50 84 TYR A CA 1
ATOM 705 C C . TYR A 1 84 ? -1.342 -0.104 19.087 1.00 77.50 84 TYR A C 1
ATOM 707 O O . TYR A 1 84 ? -1.998 0.475 18.217 1.00 77.50 84 TYR A O 1
ATOM 715 N N . PHE A 1 85 ? -1.878 -1.030 19.891 1.00 76.62 85 PHE A N 1
ATOM 716 C CA . PHE A 1 85 ? -3.277 -1.464 19.823 1.00 76.62 85 PHE A CA 1
ATOM 717 C C . PHE A 1 85 ? -4.249 -0.287 19.967 1.00 76.62 85 PHE A C 1
ATOM 719 O O . PHE A 1 85 ? -5.106 -0.063 19.106 1.00 76.62 85 PHE A O 1
ATOM 726 N N . HIS A 1 86 ? -4.071 0.527 21.011 1.00 83.50 86 HIS A N 1
ATOM 727 C CA . HIS A 1 86 ? -4.932 1.685 21.249 1.00 83.50 86 HIS A CA 1
ATOM 728 C C . HIS A 1 86 ? -4.817 2.745 20.144 1.00 83.50 86 HIS A C 1
ATOM 730 O O . HIS A 1 86 ? -5.832 3.306 19.722 1.00 83.50 86 HIS A O 1
ATOM 736 N N . ASN A 1 87 ? -3.614 2.996 19.623 1.00 86.44 87 ASN A N 1
ATOM 737 C CA . ASN A 1 87 ? -3.401 3.949 18.531 1.00 86.44 87 ASN A CA 1
ATOM 738 C C . ASN A 1 87 ? -4.058 3.491 17.225 1.00 86.44 87 ASN A C 1
ATOM 740 O O . ASN A 1 87 ? -4.689 4.288 16.529 1.00 86.44 87 ASN A O 1
ATOM 744 N N . ALA A 1 88 ? -3.961 2.207 16.900 1.00 83.38 88 ALA A N 1
ATOM 745 C CA . ALA A 1 88 ? -4.599 1.643 15.720 1.00 83.38 88 ALA A CA 1
ATOM 746 C C . ALA A 1 88 ? -6.134 1.611 15.843 1.00 83.38 88 ALA A C 1
ATOM 748 O O . ALA A 1 88 ? -6.817 1.930 14.866 1.00 83.38 88 ALA A O 1
ATOM 749 N N . ILE A 1 89 ? -6.692 1.346 17.034 1.00 84.88 89 ILE A N 1
ATOM 750 C CA . ILE A 1 89 ? -8.132 1.522 17.296 1.00 84.88 89 ILE A CA 1
ATOM 751 C C . ILE A 1 89 ? -8.548 2.976 17.074 1.00 84.88 89 ILE A C 1
ATOM 753 O O . ILE A 1 89 ? -9.497 3.218 16.330 1.00 84.88 89 ILE A O 1
ATOM 757 N N . ARG A 1 90 ? -7.831 3.946 17.656 1.00 87.94 90 ARG A N 1
ATOM 758 C CA . ARG A 1 90 ? -8.130 5.377 17.467 1.00 87.94 90 ARG A CA 1
ATOM 759 C C . ARG A 1 90 ? -8.064 5.782 15.998 1.00 87.94 90 ARG A C 1
ATOM 761 O O . ARG A 1 90 ? -8.954 6.474 15.517 1.00 87.94 90 ARG A O 1
ATOM 768 N N . SER A 1 91 ? -7.053 5.317 15.262 1.00 88.19 91 SER A N 1
ATOM 769 C CA . SER A 1 91 ? -6.935 5.573 13.822 1.00 88.19 91 SER A CA 1
ATOM 770 C C . SER A 1 91 ? -8.128 5.007 13.047 1.00 88.19 91 SER A C 1
ATOM 772 O O . SER A 1 91 ? -8.687 5.687 12.186 1.00 88.19 91 SER A O 1
ATOM 774 N N . ARG A 1 92 ? -8.572 3.789 13.383 1.00 86.56 92 ARG A N 1
ATOM 775 C CA . ARG A 1 92 ? -9.756 3.172 12.773 1.00 86.56 92 ARG A CA 1
ATOM 776 C C . ARG A 1 92 ? -11.038 3.928 13.122 1.00 86.56 92 ARG A C 1
ATOM 778 O O . ARG A 1 92 ? -11.845 4.169 12.232 1.00 86.56 92 ARG A O 1
ATOM 785 N N . GLN A 1 93 ? -11.210 4.334 14.378 1.00 87.88 93 GLN A N 1
ATOM 786 C CA . GLN A 1 93 ? -12.343 5.153 14.816 1.00 87.88 93 GLN A CA 1
ATOM 787 C C . GLN A 1 93 ? -12.378 6.498 14.086 1.00 87.88 93 GLN A C 1
ATOM 789 O O . GLN A 1 93 ? -13.436 6.904 13.623 1.00 87.88 93 GLN A O 1
ATOM 794 N N . TYR A 1 94 ? -11.226 7.154 13.927 1.00 87.75 94 TYR A N 1
ATOM 795 C CA . TYR A 1 94 ? -11.119 8.415 13.197 1.00 87.75 94 TYR A CA 1
ATOM 796 C C . TYR A 1 94 ? -11.494 8.255 11.719 1.00 87.75 94 TYR A C 1
ATOM 798 O O . TYR A 1 94 ? -12.312 9.018 11.216 1.00 87.75 94 TYR A O 1
ATOM 806 N N . LYS A 1 95 ? -10.957 7.234 11.036 1.00 86.69 95 LYS A N 1
ATOM 807 C CA . LYS A 1 95 ? -11.283 6.953 9.626 1.00 86.69 95 LYS A CA 1
ATOM 808 C C . LYS A 1 95 ? -12.755 6.604 9.412 1.00 86.69 95 LYS A C 1
ATOM 810 O O . LYS A 1 95 ? -13.316 6.961 8.386 1.00 86.69 95 LYS A O 1
ATOM 815 N N . ASN A 1 96 ? -13.366 5.914 10.371 1.00 85.50 96 ASN A N 1
ATOM 816 C CA . ASN A 1 96 ? -14.765 5.498 10.296 1.00 85.50 96 ASN A CA 1
ATOM 817 C C . ASN A 1 96 ? -15.735 6.552 10.851 1.00 85.50 96 ASN A C 1
ATOM 819 O O . ASN A 1 96 ? -16.934 6.289 10.945 1.00 85.50 96 ASN A O 1
ATOM 823 N N . ARG A 1 97 ? -15.241 7.726 11.258 1.00 84.94 97 ARG A N 1
ATOM 824 C CA . ARG A 1 97 ? -16.085 8.783 11.803 1.00 84.94 97 ARG A CA 1
ATOM 825 C C . ARG A 1 97 ? -16.902 9.415 10.681 1.00 84.94 97 ARG A C 1
ATOM 827 O O . ARG A 1 97 ? -16.351 10.011 9.761 1.00 84.94 97 ARG A O 1
ATOM 834 N N . ILE A 1 98 ? -18.222 9.338 10.804 1.00 84.19 98 ILE A N 1
ATOM 835 C CA . ILE A 1 98 ? -19.145 10.075 9.941 1.00 84.19 98 ILE A CA 1
ATOM 836 C C . ILE A 1 98 ? -19.133 11.535 10.398 1.00 84.19 98 ILE A C 1
ATOM 838 O O . ILE A 1 98 ? -19.518 11.836 11.528 1.00 84.19 98 ILE A O 1
ATOM 842 N N . LEU A 1 99 ? -18.623 12.425 9.545 1.00 85.69 99 LEU A N 1
ATOM 843 C CA . LEU A 1 99 ? -18.508 13.860 9.835 1.00 85.69 99 LEU A CA 1
ATOM 844 C C . LEU A 1 99 ? -19.759 14.639 9.430 1.00 85.69 99 LEU A C 1
ATOM 846 O O . LEU A 1 99 ? -20.060 15.669 10.026 1.00 85.69 99 LEU A O 1
ATOM 850 N N . SER A 1 100 ? -20.480 14.152 8.426 1.00 88.44 100 SER A N 1
ATOM 851 C CA . SER A 1 100 ? -21.731 14.741 7.982 1.00 88.44 100 SER A CA 1
ATOM 852 C C . SER A 1 100 ? -22.600 13.715 7.273 1.00 88.44 100 SER A C 1
ATOM 854 O O . SER A 1 100 ? -22.108 12.713 6.749 1.00 88.44 100 SER A O 1
ATOM 856 N N . ILE A 1 101 ? -23.898 13.986 7.257 1.00 88.12 101 ILE A N 1
ATOM 857 C CA . ILE A 1 101 ? -24.883 13.260 6.458 1.00 88.12 101 ILE A CA 1
ATOM 858 C C . ILE A 1 101 ? -25.810 14.262 5.773 1.00 88.12 101 ILE A C 1
ATOM 860 O O . ILE A 1 101 ? -26.034 15.363 6.279 1.00 88.12 101 ILE A O 1
ATOM 864 N N . THR A 1 102 ? -26.375 13.871 4.636 1.00 89.75 102 THR A N 1
ATOM 865 C CA . THR A 1 102 ? -27.409 14.646 3.944 1.00 89.75 102 THR A CA 1
ATOM 866 C C . THR A 1 102 ? -28.732 13.904 4.054 1.00 89.75 102 THR A C 1
ATOM 868 O O . THR A 1 102 ? -28.817 12.724 3.719 1.00 89.75 102 THR A O 1
ATOM 871 N N . THR A 1 103 ? -29.751 14.595 4.556 1.00 83.56 103 THR A N 1
ATOM 872 C CA . THR A 1 103 ? -31.113 14.064 4.705 1.00 83.56 103 THR A CA 1
ATOM 873 C C . THR A 1 103 ? -31.808 13.919 3.348 1.00 83.56 103 THR A C 1
ATOM 875 O O . THR A 1 103 ? -31.399 14.522 2.354 1.00 83.56 103 THR A O 1
ATOM 878 N N . ALA A 1 104 ? -32.915 13.171 3.307 1.00 81.62 104 ALA A N 1
ATOM 879 C CA . ALA A 1 104 ? -33.756 13.056 2.108 1.00 81.62 104 ALA A CA 1
ATOM 880 C C . ALA A 1 104 ? -34.371 14.400 1.659 1.00 81.62 104 ALA A C 1
ATOM 882 O O . ALA A 1 104 ? -34.759 14.548 0.505 1.00 81.62 104 ALA A O 1
ATOM 883 N N . GLU A 1 105 ? -34.436 15.377 2.566 1.00 84.38 105 GLU A N 1
ATOM 884 C CA . GLU A 1 105 ? -34.934 16.738 2.335 1.00 84.38 105 GLU A CA 1
ATOM 885 C C . GLU A 1 105 ? -33.819 17.689 1.844 1.00 84.38 105 GLU A C 1
ATOM 887 O O . GLU A 1 105 ? -34.043 18.885 1.683 1.00 84.38 105 GLU A O 1
ATOM 892 N N . GLY A 1 106 ? -32.602 17.176 1.612 1.00 85.44 106 GLY A N 1
ATOM 893 C CA . GLY A 1 106 ? -31.453 17.948 1.125 1.00 85.44 106 GLY A CA 1
ATOM 894 C C . GLY A 1 106 ? -30.693 18.725 2.208 1.00 85.44 106 GLY A C 1
ATOM 895 O O . GLY A 1 106 ? -29.722 19.413 1.901 1.00 85.44 106 GLY A O 1
ATOM 896 N N . ILE A 1 107 ? -31.084 18.607 3.481 1.00 88.56 107 ILE A N 1
ATOM 897 C CA . ILE A 1 107 ? -30.430 19.293 4.606 1.00 88.56 107 ILE A CA 1
ATOM 898 C C . ILE A 1 107 ? -29.142 18.554 4.988 1.00 88.56 107 ILE A C 1
ATOM 900 O O . ILE A 1 107 ? -29.167 17.345 5.224 1.00 88.56 107 ILE A O 1
ATOM 904 N N . CYS A 1 108 ? -28.027 19.284 5.077 1.00 88.62 108 CYS A N 1
ATOM 905 C CA . CYS A 1 108 ? -26.735 18.768 5.530 1.00 88.62 108 CYS A CA 1
ATOM 906 C C . CYS A 1 108 ? -26.608 18.899 7.053 1.00 88.62 108 CYS A C 1
ATOM 908 O O . CYS A 1 108 ? -26.673 20.001 7.596 1.00 88.62 108 CYS A O 1
ATOM 910 N N . ILE A 1 109 ? -26.399 17.775 7.733 1.00 88.94 109 ILE A N 1
ATOM 911 C CA . ILE A 1 109 ? -26.221 17.699 9.181 1.00 88.94 109 ILE A CA 1
ATOM 912 C C . ILE A 1 109 ? -24.761 17.359 9.468 1.00 88.94 109 ILE A C 1
ATOM 914 O O . ILE A 1 109 ? -24.242 16.361 8.973 1.00 88.94 109 ILE A O 1
ATOM 918 N N . GLN A 1 110 ? -24.102 18.188 10.275 1.00 88.31 110 GLN A N 1
ATOM 919 C CA . GLN A 1 110 ? -22.684 18.039 10.637 1.00 88.31 110 GLN A CA 1
ATOM 920 C C . GLN A 1 110 ? -22.472 17.857 12.149 1.00 88.31 110 GLN A C 1
ATOM 922 O O . GLN A 1 110 ? -21.361 17.591 12.603 1.00 88.31 110 GLN A O 1
ATOM 927 N N . ASN A 1 111 ? -23.530 18.007 12.954 1.00 89.12 111 ASN A N 1
ATOM 928 C CA . ASN A 1 111 ? -23.460 17.779 14.392 1.00 89.12 111 ASN A CA 1
ATOM 929 C C . ASN A 1 111 ? -23.611 16.282 14.702 1.00 89.12 111 ASN A C 1
A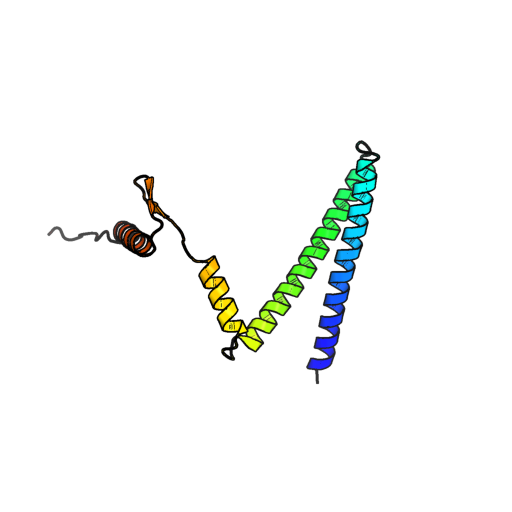TOM 931 O O . ASN A 1 111 ? -24.416 15.569 14.110 1.00 89.12 111 ASN A O 1
ATOM 935 N N . GLN A 1 112 ? -22.841 15.788 15.668 1.00 83.88 112 GLN A N 1
ATOM 936 C CA . GLN A 1 112 ? -22.829 14.356 15.972 1.00 83.88 112 GLN A CA 1
ATOM 937 C C . GLN A 1 112 ? -24.182 13.856 16.502 1.00 83.88 112 GLN A C 1
ATOM 939 O O . GLN A 1 112 ? -24.612 12.768 16.130 1.00 83.88 112 GLN A O 1
ATOM 944 N N . GLN A 1 113 ? -24.873 14.673 17.303 1.00 86.75 113 GLN A N 1
ATOM 945 C CA . GLN A 1 113 ? -26.205 14.343 17.810 1.00 86.75 113 GLN A CA 1
ATOM 946 C C . GLN A 1 113 ? -27.240 14.255 16.680 1.00 86.75 113 GLN A C 1
ATOM 948 O O . GLN A 1 113 ? -27.930 13.250 16.572 1.00 86.75 113 GLN A O 1
ATOM 953 N N . GLY A 1 114 ? -27.294 15.245 15.783 1.00 87.06 114 GLY A N 1
ATOM 954 C CA . GLY A 1 114 ? -28.252 15.223 14.676 1.00 87.06 114 GLY A CA 1
ATOM 955 C C . GLY A 1 114 ? -27.960 14.116 13.664 1.00 87.06 114 GLY A C 1
ATOM 956 O O . GLY A 1 114 ? -28.892 13.556 13.096 1.00 87.06 114 GLY A O 1
ATOM 957 N N . ILE A 1 115 ? -26.685 13.744 13.481 1.00 88.12 115 ILE A N 1
ATOM 958 C CA . ILE A 1 115 ? -26.321 12.550 12.710 1.00 88.12 115 ILE A CA 1
ATOM 959 C C . ILE A 1 115 ? -26.964 11.310 13.346 1.00 88.12 115 ILE A C 1
ATOM 961 O O . ILE A 1 115 ? -27.645 10.560 12.652 1.00 88.12 115 ILE A O 1
ATOM 965 N N . MET A 1 116 ? -26.793 11.104 14.657 1.00 87.19 116 MET A N 1
ATOM 966 C CA . MET A 1 116 ? -27.383 9.960 15.367 1.00 87.19 116 MET A CA 1
ATOM 967 C C . MET A 1 116 ? -28.913 9.937 15.270 1.00 87.19 116 MET A C 1
ATOM 969 O O . MET A 1 116 ? -29.483 8.886 14.977 1.00 87.19 116 MET A O 1
ATOM 973 N N . ASP A 1 117 ? -29.564 11.083 15.465 1.00 89.12 117 ASP A N 1
ATOM 974 C CA . ASP A 1 117 ? -31.024 11.191 15.445 1.00 89.12 117 ASP A CA 1
ATOM 975 C C . ASP A 1 117 ? -31.598 10.863 14.056 1.00 89.12 117 ASP A C 1
ATOM 977 O O . ASP A 1 117 ? -32.555 10.094 13.937 1.00 89.12 117 ASP A O 1
ATOM 981 N N . GLU A 1 118 ? -30.980 11.372 12.987 1.00 89.62 118 GLU A N 1
ATOM 982 C CA . GLU A 1 118 ? -31.396 11.071 11.615 1.00 89.62 118 GLU A CA 1
ATOM 983 C C . GLU A 1 118 ? -31.134 9.601 11.251 1.00 89.62 118 GLU A C 1
ATOM 985 O O . GLU A 1 118 ? -31.962 8.982 10.585 1.00 89.62 118 GLU A O 1
ATOM 990 N N . PHE A 1 119 ? -30.039 9.000 11.732 1.00 87.19 119 PHE A N 1
ATOM 991 C CA . PHE A 1 119 ? -29.787 7.564 11.574 1.00 87.19 119 PHE A CA 1
ATOM 992 C C . PHE A 1 119 ? -30.906 6.724 12.204 1.00 87.19 119 PHE A C 1
ATOM 994 O O . PHE A 1 119 ? -31.433 5.810 11.561 1.00 87.19 119 PHE A O 1
ATOM 1001 N N . VAL A 1 120 ? -31.303 7.048 13.439 1.00 88.12 120 VAL A N 1
ATOM 1002 C CA . VAL A 1 120 ? -32.412 6.371 14.127 1.00 88.12 120 VAL A CA 1
ATOM 1003 C C . VAL A 1 120 ? -33.720 6.583 13.370 1.00 88.12 120 VAL A C 1
ATOM 1005 O O . VAL A 1 120 ? -34.422 5.608 13.101 1.00 88.12 120 VAL A O 1
ATOM 1008 N N . LYS A 1 121 ? -34.039 7.818 12.966 1.00 88.56 121 LYS A N 1
ATOM 1009 C CA . LYS A 1 121 ? -35.248 8.151 12.191 1.00 88.56 121 LYS A CA 1
ATOM 1010 C C . LYS A 1 121 ? -35.305 7.371 10.876 1.00 88.56 121 LYS A C 1
ATOM 1012 O O . LYS A 1 121 ? -36.334 6.768 10.563 1.00 88.56 121 LYS A O 1
ATOM 1017 N N . HIS A 1 122 ? -34.203 7.343 10.130 1.00 86.69 122 HIS A N 1
ATOM 1018 C CA . HIS A 1 122 ? -34.099 6.655 8.849 1.00 86.69 122 HIS A CA 1
ATOM 1019 C C . HIS A 1 122 ? -34.337 5.150 8.999 1.00 86.69 122 HIS A C 1
ATOM 1021 O O . HIS A 1 122 ? -35.211 4.593 8.333 1.00 86.69 122 HIS A O 1
ATOM 1027 N N . TYR A 1 123 ? -33.621 4.492 9.914 1.00 85.56 123 TYR A N 1
ATOM 1028 C CA . TYR A 1 123 ? -33.748 3.047 10.107 1.00 85.56 123 TYR A CA 1
ATOM 1029 C C . TYR A 1 123 ? -35.055 2.639 10.796 1.00 85.56 123 TYR A C 1
ATOM 1031 O O . TYR A 1 123 ? -35.605 1.587 10.474 1.00 85.56 123 TYR A O 1
ATOM 1039 N N . THR A 1 124 ? -35.620 3.489 11.657 1.00 87.44 124 THR A N 1
ATOM 1040 C CA . THR A 1 124 ? -36.972 3.289 12.204 1.00 87.44 124 THR A CA 1
ATOM 1041 C C . THR A 1 124 ? -38.020 3.354 11.098 1.00 87.44 124 THR A C 1
ATOM 1043 O O . THR A 1 124 ? -38.921 2.529 11.064 1.00 87.44 124 THR A O 1
ATOM 1046 N N . LYS A 1 125 ? -37.902 4.276 10.138 1.00 86.00 125 LYS A N 1
ATOM 1047 C CA . LYS A 1 125 ? -38.800 4.311 8.973 1.00 86.00 125 LYS A CA 1
ATOM 1048 C C . LYS A 1 125 ? -38.598 3.102 8.053 1.00 86.00 125 LYS A C 1
ATOM 1050 O O . LYS A 1 125 ? -39.573 2.591 7.505 1.00 86.00 125 LYS A O 1
ATOM 1055 N N . LEU A 1 126 ? -37.350 2.661 7.882 1.00 86.06 126 LEU A N 1
ATOM 1056 C CA . LEU A 1 126 ? -36.988 1.549 7.003 1.00 86.06 126 LEU A CA 1
ATOM 1057 C C . LEU A 1 126 ? -37.481 0.196 7.538 1.00 86.06 126 LEU A C 1
ATOM 1059 O O . LEU A 1 126 ? -38.026 -0.595 6.776 1.00 86.06 126 LEU A O 1
ATOM 1063 N N . PHE A 1 127 ? -37.319 -0.051 8.841 1.00 84.06 127 PHE A N 1
ATOM 1064 C CA . PHE A 1 127 ? -37.615 -1.342 9.474 1.00 84.06 127 PHE A CA 1
ATOM 1065 C C . PHE A 1 127 ? -38.845 -1.335 10.394 1.00 84.06 127 PHE A C 1
ATOM 1067 O O . PHE A 1 127 ? -39.326 -2.392 10.784 1.00 84.06 127 PHE A O 1
ATOM 1074 N N . GLY A 1 128 ? -39.382 -0.167 10.746 1.00 72.19 128 GLY A N 1
ATOM 1075 C CA . GLY A 1 128 ? -40.494 -0.012 11.690 1.00 72.19 128 GLY A CA 1
ATOM 1076 C C . GLY A 1 128 ? -41.892 -0.168 11.090 1.00 72.19 128 GLY A C 1
ATOM 1077 O O . GLY A 1 128 ? -42.870 0.164 11.760 1.00 72.19 128 GLY A O 1
ATOM 1078 N N . ARG A 1 129 ? -42.038 -0.682 9.860 1.00 61.44 129 ARG A N 1
ATOM 1079 C CA . ARG A 1 129 ? -43.358 -1.127 9.390 1.00 61.44 129 ARG A CA 1
ATOM 1080 C C . ARG A 1 129 ? -43.765 -2.379 10.168 1.00 61.44 129 ARG A C 1
ATOM 1082 O O . ARG A 1 129 ? -43.362 -3.485 9.831 1.00 61.44 129 ARG A O 1
ATOM 1089 N N . LYS A 1 130 ? -44.610 -2.206 11.186 1.00 58.78 130 LYS A N 1
ATOM 1090 C CA . LYS A 1 130 ? -45.506 -3.275 11.633 1.00 58.78 130 LYS A CA 1
ATOM 1091 C C . LYS A 1 130 ? -46.530 -3.507 10.524 1.00 58.78 130 LYS A C 1
ATOM 1093 O O . LYS A 1 130 ? -47.391 -2.658 10.303 1.00 58.78 130 LYS A O 1
ATOM 1098 N N . GLU A 1 131 ? -46.450 -4.644 9.843 1.00 54.66 131 GLU A N 1
ATOM 1099 C CA . GLU A 1 131 ? -47.639 -5.232 9.229 1.00 54.66 131 GLU A CA 1
ATOM 1100 C C . GLU A 1 131 ? -48.646 -5.493 10.353 1.00 54.66 131 GLU A C 1
ATOM 1102 O O . GLU A 1 131 ? -48.448 -6.357 11.208 1.00 54.66 131 GLU A O 1
ATOM 1107 N N . VAL A 1 132 ? -49.704 -4.686 10.407 1.00 57.16 132 VAL A N 1
ATOM 1108 C CA . VAL A 1 132 ? -50.855 -4.964 11.263 1.00 57.16 132 VAL A CA 1
ATOM 1109 C C . VAL A 1 132 ? -51.712 -5.982 10.514 1.00 57.16 132 VAL A C 1
ATOM 1111 O O . VAL A 1 132 ? -52.642 -5.620 9.803 1.00 57.16 132 VAL A O 1
ATOM 1114 N N . LEU A 1 133 ? -51.356 -7.261 10.626 1.00 53.69 133 LEU A N 1
ATOM 1115 C CA . LEU A 1 133 ? -52.191 -8.374 10.176 1.00 53.69 133 LEU A CA 1
ATOM 1116 C C . LEU A 1 133 ? -53.114 -8.810 11.311 1.00 53.69 133 LEU A C 1
ATOM 1118 O O . LEU A 1 133 ? -52.833 -9.812 11.948 1.00 53.69 133 LEU A O 1
ATOM 1122 N N . TRP A 1 134 ? -54.190 -8.064 11.566 1.00 52.66 134 TRP A N 1
ATOM 1123 C CA . TRP A 1 134 ? -55.400 -8.607 12.199 1.00 52.66 134 TRP A CA 1
ATOM 1124 C C . TRP A 1 134 ? -56.608 -7.768 11.766 1.00 52.66 134 TRP A C 1
ATOM 1126 O O . TRP A 1 134 ? -56.914 -6.747 12.378 1.00 52.66 134 TRP A O 1
ATOM 1136 N N . SER A 1 135 ? -57.293 -8.197 10.706 1.00 44.19 135 SER A N 1
ATOM 1137 C CA . SER A 1 135 ? -58.721 -7.918 10.529 1.00 44.19 135 SER A CA 1
ATOM 1138 C C . SER A 1 135 ? -59.475 -9.218 10.784 1.00 44.19 135 SER A C 1
ATOM 1140 O 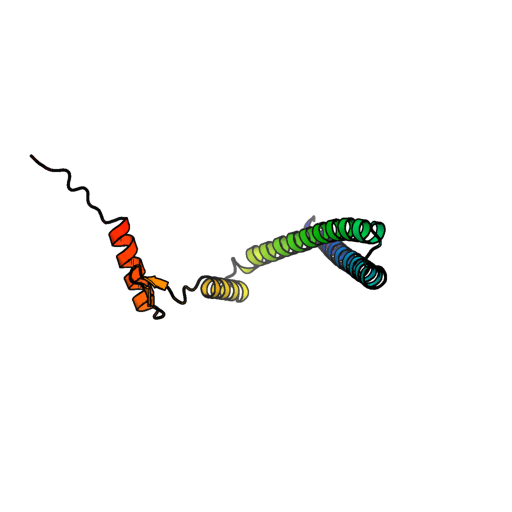O . SER A 1 135 ? -59.324 -10.167 10.010 1.00 44.19 135 SER A O 1
ATOM 1142 N N . SER A 1 136 ? -60.207 -9.251 11.900 1.00 57.28 136 SER A N 1
ATOM 1143 C CA . SER A 1 136 ? -61.246 -10.243 12.196 1.00 57.28 136 SER A CA 1
ATOM 1144 C C . SER A 1 136 ? -62.457 -10.073 11.289 1.00 57.28 136 SER A C 1
ATOM 1146 O O . SER A 1 136 ? -62.678 -8.930 10.825 1.00 57.28 136 SER A O 1
#

Foldseek 3Di:
DVPVVVVVVLVVVLVVLVVQLVVLVVVLVVLVVVCVVVVPDVVSVVVNVVSVVVNVVSVVVNVVSVVVVVVVCCVVQCVVPDPVVVVVVVVVCVVPDDQWDADPVRDIDRDPVVVVVRVCVVVCVVPVDDPPPDDD

Sequence (136 aa):
MLKQPLKQLNSREYVDSVNQEQLLRKELDYIQSEINLRPQDPILHQKEKDMYFRYLKALNNSISILKQKAKERWVQEGDQNTAYFHNAIRSRQYKNRILSITTAEGICIQNQQGIMDEFVKHYTKLFGRKEVLWSS

Secondary structure (DSSP, 8-state):
--HHHHHHHHHHHHHHHHHHHHHHHHHHHHHHHHHHH-TT-HHHHHHHHHHHHHHHHHHHHHHHHHHHHHHHHHHHHHTTT-HHHHHHHHHHHHHT----EE-TTS-EE-SHHHHHHHHHHHHHHHH---------

Radius of gyration: 26.75 Å; chains: 1; bounding box: 78×44×57 Å